Protein AF-A0A2D5GSU5-F1 (afdb_monomer)

Sequence (80 aa):
MRLEELSSQSSYNDNILIEGNKYTVGTNDGVTFERVEYLGSAQMFGKKVLKFSTVEKQQLTVNLSFHTFILEYNEGEENG

Solvent-accessible surface area (backbone atoms only — not comparable to full-atom values): 5238 Å² total; per-residue (Å²): 139,74,101,71,86,84,77,72,86,72,83,68,67,80,80,75,70,55,71,74,42,61,31,33,46,35,44,78,89,72,52,71,47,69,65,23,28,30,71,46,71,49,78,54,97,92,36,61,27,42,33,27,33,40,88,85,71,44,81,46,78,46,53,64,88,50,70,53,59,74,54,77,75,78,93,78,79,88,78,129

Nearest PDB structures (foldseek):
  6hq9-assembly2_B  TM=5.805E-01  e=6.046E-02  Homo sapiens
  5z78-assembly2_C  TM=6.981E-01  e=1.268E+00  Homo sapiens
  6au2-assembly1_A  TM=6.973E-01  e=1.672E+00  Homo sapiens
  6bpi-assembly1_A  TM=6.235E-01  e=1.582E+00  Homo sapiens
  7qep-assembly1_S4  TM=5.366E-01  e=8.143E-01  Encephalitozoon cuniculi GB-M1

Radius of gyration: 15.36 Å; Cα contacts (8 Å, |Δi|>4): 111; chains: 1; bounding box: 53×24×45 Å

Mean predicted aligned error: 11.38 Å

Secondary structure (DSSP, 8-state):
--TT--S------TTSSPTT-EEEEE-TTS-EEEEEEEEEEEEETTEEEEEEE-TTSPEEEEETTS--EEE---S-----

pLDDT: mean 74.42, std 17.72, range [39.84, 94.31]

Foldseek 3Di:
DDPPPPPDPPVDPQPPADAQAFWWKAFPVGDIQGGWGWHHWDADPNFIWTWTAHPVRDIDIGTVVGVIDIDHDDPDDPDD

Structure (mmCIF, N/CA/C/O backbone):
data_AF-A0A2D5GSU5-F1
#
_entry.id   AF-A0A2D5GSU5-F1
#
loop_
_atom_site.group_PDB
_atom_site.id
_atom_site.type_symbol
_atom_site.label_atom_id
_atom_site.label_alt_id
_atom_site.label_comp_id
_atom_site.label_asym_id
_atom_site.label_entity_id
_atom_site.label_seq_id
_atom_site.pdbx_PDB_ins_code
_atom_site.Cartn_x
_atom_site.Cartn_y
_atom_site.Cartn_z
_atom_site.occupancy
_atom_site.B_iso_or_equiv
_atom_site.auth_seq_id
_atom_site.auth_comp_id
_atom_site.auth_asym_id
_atom_site.auth_atom_id
_atom_site.pdbx_PDB_model_num
ATOM 1 N N . MET A 1 1 ? 24.259 -1.262 -31.647 1.00 42.44 1 MET A N 1
ATOM 2 C CA . MET A 1 1 ? 23.072 -1.265 -30.768 1.00 42.44 1 MET A CA 1
ATOM 3 C C . MET A 1 1 ? 23.518 -1.883 -29.452 1.00 42.44 1 MET A C 1
ATOM 5 O O . MET A 1 1 ? 24.025 -2.996 -29.476 1.00 42.44 1 MET A O 1
ATOM 9 N N . ARG A 1 2 ? 23.552 -1.092 -28.375 1.00 44.69 2 ARG A N 1
ATOM 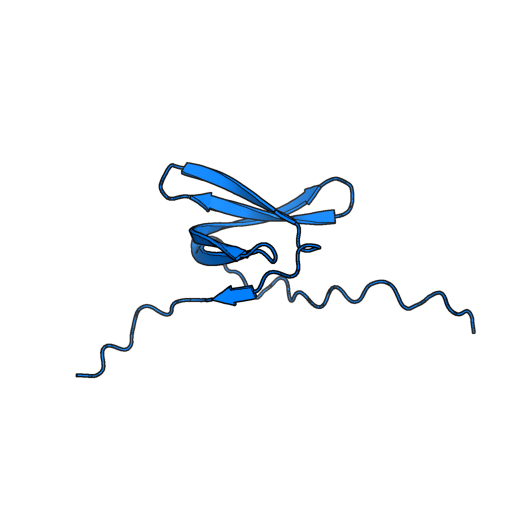10 C CA . ARG A 1 2 ? 24.246 -1.405 -27.115 1.00 44.69 2 ARG A CA 1
ATOM 11 C C . ARG A 1 2 ? 23.263 -2.094 -26.165 1.00 44.69 2 ARG A C 1
ATOM 13 O O . ARG A 1 2 ? 22.121 -1.665 -26.069 1.00 44.69 2 ARG A O 1
ATOM 20 N N . LEU A 1 3 ? 23.708 -3.159 -25.505 1.00 52.47 3 LEU A N 1
ATOM 21 C CA . LEU A 1 3 ? 22.928 -4.038 -24.624 1.00 52.47 3 LEU A CA 1
ATOM 22 C C . LEU A 1 3 ? 22.604 -3.375 -23.262 1.00 52.47 3 LEU A C 1
ATOM 24 O O . LEU A 1 3 ? 22.800 -3.982 -22.215 1.00 52.47 3 LEU A O 1
ATOM 28 N N . GLU A 1 4 ? 22.185 -2.106 -23.269 1.00 54.41 4 GLU A N 1
ATOM 29 C CA . GLU A 1 4 ? 22.002 -1.274 -22.065 1.00 54.41 4 GLU A CA 1
ATOM 30 C C . GLU A 1 4 ? 20.574 -0.696 -21.922 1.00 54.41 4 GLU A C 1
ATOM 32 O O . GLU A 1 4 ? 20.281 -0.057 -20.920 1.00 54.41 4 GLU A O 1
ATOM 37 N N . GLU A 1 5 ? 19.646 -0.974 -22.848 1.00 48.03 5 GLU A N 1
ATOM 38 C CA . GLU A 1 5 ? 18.246 -0.495 -22.791 1.00 48.03 5 GLU A CA 1
ATOM 39 C C . GLU A 1 5 ? 17.245 -1.550 -22.270 1.00 48.03 5 GLU A C 1
ATOM 41 O O . 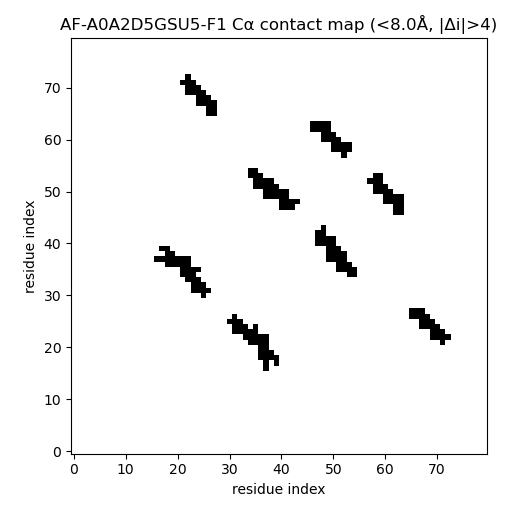GLU A 1 5 ? 16.168 -1.735 -22.832 1.00 48.03 5 GLU A O 1
ATOM 46 N N . LEU A 1 6 ? 17.576 -2.273 -21.195 1.00 45.88 6 LEU A N 1
ATOM 47 C CA . LEU A 1 6 ? 16.632 -3.213 -20.552 1.00 45.88 6 LEU A CA 1
ATOM 48 C C . LEU A 1 6 ? 16.372 -2.953 -19.058 1.00 45.88 6 LEU A C 1
ATOM 50 O O . LEU A 1 6 ? 15.790 -3.793 -18.377 1.00 45.88 6 LEU A O 1
ATOM 54 N N . SER A 1 7 ? 16.710 -1.775 -18.535 1.00 45.88 7 SER A N 1
ATOM 55 C CA . SER A 1 7 ? 16.213 -1.314 -17.233 1.00 45.88 7 SER A CA 1
ATOM 56 C C . SER A 1 7 ? 15.507 0.030 -17.449 1.00 45.88 7 SER A C 1
ATOM 58 O O . SER A 1 7 ? 16.080 0.970 -17.971 1.00 45.88 7 SER A O 1
ATOM 60 N N . SER A 1 8 ? 14.237 0.249 -17.145 1.00 46.38 8 SER A N 1
ATOM 61 C CA . SER A 1 8 ? 13.315 -0.464 -16.281 1.00 46.38 8 SER A CA 1
ATOM 62 C C . SER A 1 8 ? 11.920 -0.114 -16.794 1.00 46.38 8 SER A C 1
ATOM 64 O O . SER A 1 8 ? 11.454 1.005 -16.584 1.00 46.38 8 SER A O 1
ATOM 66 N N . GLN A 1 9 ? 11.240 -1.029 -17.484 1.00 44.72 9 GLN A N 1
ATOM 67 C CA . GLN A 1 9 ? 9.785 -0.928 -17.578 1.00 44.72 9 GLN A CA 1
ATOM 68 C C . GLN A 1 9 ? 9.262 -1.171 -16.162 1.00 44.72 9 GLN A C 1
ATOM 70 O O . GLN A 1 9 ? 9.120 -2.313 -15.733 1.00 44.72 9 GLN A O 1
ATOM 75 N N . SER A 1 10 ? 9.038 -0.103 -15.396 1.00 52.28 10 SER A N 1
ATOM 76 C CA . SER A 1 10 ? 8.213 -0.180 -14.197 1.00 52.28 10 SER A CA 1
ATOM 77 C C . SER A 1 10 ? 6.810 -0.558 -14.666 1.00 52.28 10 SER A C 1
ATOM 79 O O . SER A 1 10 ? 6.024 0.301 -15.051 1.00 52.28 10 SER A O 1
ATOM 81 N N . SER A 1 11 ? 6.515 -1.857 -14.698 1.00 51.12 11 SER A N 1
ATOM 82 C CA . SER A 1 11 ? 5.222 -2.418 -15.107 1.00 51.12 11 SER A CA 1
ATOM 83 C C . SER A 1 11 ? 4.088 -2.099 -14.126 1.00 51.12 11 SER A C 1
ATOM 85 O O . SER A 1 11 ? 2.967 -2.568 -14.304 1.00 51.12 11 SER A O 1
ATOM 87 N N . TYR A 1 12 ? 4.368 -1.310 -13.088 1.00 57.50 12 TYR A N 1
ATOM 88 C CA . TYR A 1 12 ? 3.373 -0.850 -12.142 1.00 57.50 12 TYR A CA 1
ATOM 89 C C . TYR A 1 12 ? 2.608 0.317 -12.765 1.00 57.50 12 TYR A C 1
ATOM 91 O O . TYR A 1 12 ? 3.136 1.418 -12.908 1.00 57.50 12 TYR A O 1
ATOM 99 N N . ASN A 1 13 ? 1.372 0.058 -13.192 1.00 63.75 13 ASN A N 1
ATOM 100 C CA . ASN A 1 13 ? 0.474 1.128 -13.590 1.00 63.75 13 ASN A CA 1
ATOM 101 C C . ASN A 1 13 ? 0.095 1.909 -12.328 1.00 63.75 13 ASN A C 1
ATOM 103 O O . A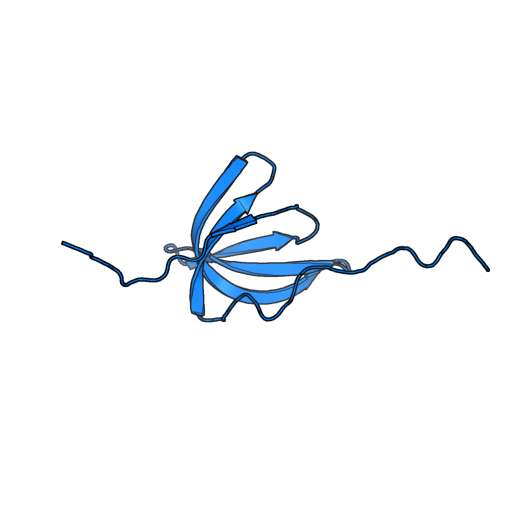SN A 1 13 ? -0.669 1.442 -11.487 1.00 63.75 13 ASN A O 1
ATOM 107 N N . ASP A 1 14 ? 0.666 3.102 -12.208 1.00 59.06 14 ASP A N 1
ATOM 108 C CA . ASP A 1 14 ? 0.511 3.992 -11.060 1.00 59.06 14 ASP A CA 1
ATOM 109 C C . ASP A 1 14 ? -0.938 4.417 -10.789 1.00 59.06 14 ASP A C 1
ATOM 111 O O . ASP A 1 14 ? -1.230 4.914 -9.706 1.00 59.06 14 ASP A O 1
ATOM 115 N N . ASN A 1 15 ? -1.840 4.186 -11.744 1.00 66.50 15 ASN A N 1
ATOM 116 C CA . ASN A 1 15 ? -3.251 4.546 -11.654 1.00 66.50 15 ASN A CA 1
ATOM 117 C C . ASN A 1 15 ? -4.152 3.409 -11.143 1.00 66.50 15 ASN A C 1
ATOM 119 O O . ASN A 1 15 ? -5.369 3.549 -11.196 1.00 66.50 15 ASN A O 1
ATOM 123 N N . ILE A 1 16 ? -3.595 2.271 -10.707 1.00 80.31 16 ILE A N 1
ATOM 124 C CA . ILE A 1 16 ? -4.408 1.166 -10.162 1.00 80.31 16 ILE A CA 1
ATOM 125 C C . ILE A 1 16 ? -4.926 1.503 -8.757 1.00 80.31 16 ILE A C 1
ATOM 127 O O . ILE A 1 16 ? -6.033 1.114 -8.407 1.00 80.31 16 ILE A O 1
ATOM 131 N N . LEU A 1 17 ? -4.140 2.219 -7.949 1.00 86.12 17 LEU A N 1
ATOM 132 C CA . LEU A 1 17 ? -4.502 2.529 -6.567 1.00 86.12 17 LEU A CA 1
ATOM 133 C C . LEU A 1 17 ? -5.137 3.912 -6.464 1.00 86.12 17 LEU A C 1
ATOM 135 O O . LEU A 1 17 ? -4.579 4.898 -6.945 1.00 86.12 17 LEU A O 1
ATOM 139 N N . ILE A 1 18 ? -6.278 3.981 -5.784 1.00 89.94 18 ILE A N 1
ATOM 140 C CA . ILE A 1 18 ? -7.025 5.218 -5.556 1.00 89.94 18 ILE A CA 1
ATOM 141 C C . ILE A 1 18 ? -6.763 5.680 -4.121 1.00 89.94 18 ILE A C 1
ATOM 143 O O . ILE A 1 18 ? -6.934 4.913 -3.172 1.00 89.94 18 ILE A O 1
ATOM 147 N N . GLU A 1 19 ? -6.296 6.919 -3.949 1.00 92.00 19 GLU A N 1
ATOM 148 C CA . GLU A 1 19 ? -6.054 7.480 -2.613 1.00 92.00 19 GLU A CA 1
ATOM 149 C C . GLU A 1 19 ? -7.349 7.491 -1.786 1.00 92.00 19 GLU A C 1
ATOM 151 O O . GLU A 1 19 ? -8.421 7.811 -2.297 1.00 92.00 19 GLU A O 1
ATOM 156 N N . GLY A 1 20 ? -7.252 7.115 -0.510 1.00 90.88 20 GLY A N 1
ATOM 157 C CA . GLY A 1 20 ? -8.395 6.971 0.396 1.00 90.88 20 GLY A CA 1
ATOM 158 C C . GLY A 1 20 ? -9.101 5.609 0.341 1.00 90.88 20 GLY A C 1
ATOM 159 O O . GLY A 1 20 ? -9.849 5.277 1.263 1.00 90.88 20 GLY A O 1
ATOM 160 N N . ASN A 1 21 ? -8.842 4.776 -0.675 1.00 92.62 21 ASN A N 1
ATOM 161 C CA . ASN A 1 21 ? -9.383 3.416 -0.721 1.00 92.62 21 ASN A 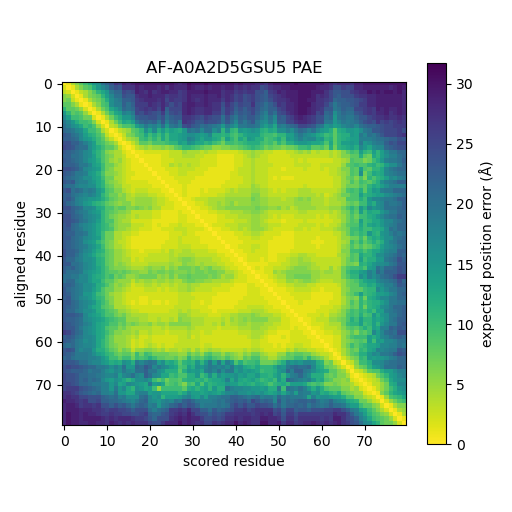CA 1
ATOM 162 C C . ASN A 1 21 ? -8.571 2.455 0.156 1.00 92.62 21 ASN A C 1
ATOM 164 O O . ASN A 1 21 ? -7.373 2.642 0.396 1.00 92.62 21 ASN A O 1
ATOM 168 N N . LYS A 1 22 ? -9.241 1.400 0.633 1.00 92.50 22 LYS A N 1
ATOM 169 C CA . LYS A 1 22 ? -8.645 0.359 1.477 1.00 92.50 22 LYS A CA 1
ATOM 170 C C . LYS A 1 22 ? -8.240 -0.851 0.649 1.00 92.50 22 LYS A C 1
ATOM 172 O O . LYS A 1 22 ? -9.000 -1.317 -0.192 1.00 92.50 22 LYS A O 1
ATOM 177 N N . TYR A 1 23 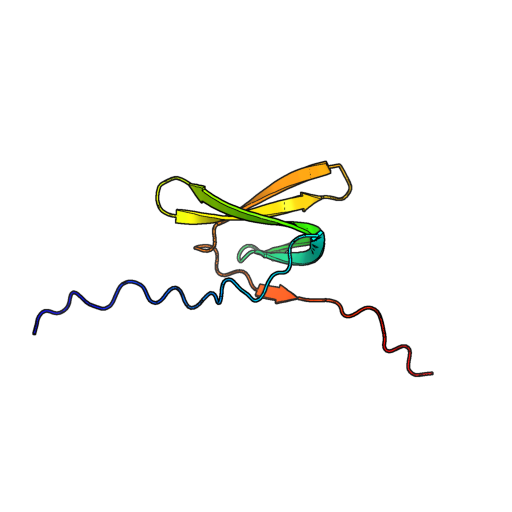? -7.078 -1.400 0.974 1.00 91.25 23 TYR A N 1
ATOM 178 C CA . TYR A 1 23 ? -6.471 -2.518 0.264 1.00 91.25 23 TYR A CA 1
ATOM 179 C C . TYR A 1 23 ? -5.932 -3.572 1.230 1.00 91.25 23 TYR A C 1
ATOM 181 O O . TYR A 1 23 ? -5.696 -3.298 2.414 1.00 91.25 23 TYR A O 1
ATOM 189 N N . THR A 1 24 ? -5.691 -4.771 0.698 1.00 91.38 24 THR A N 1
ATOM 190 C CA . THR A 1 24 ? -4.794 -5.750 1.317 1.00 91.38 24 THR A CA 1
ATOM 191 C C . THR A 1 24 ? -3.484 -5.781 0.542 1.00 91.38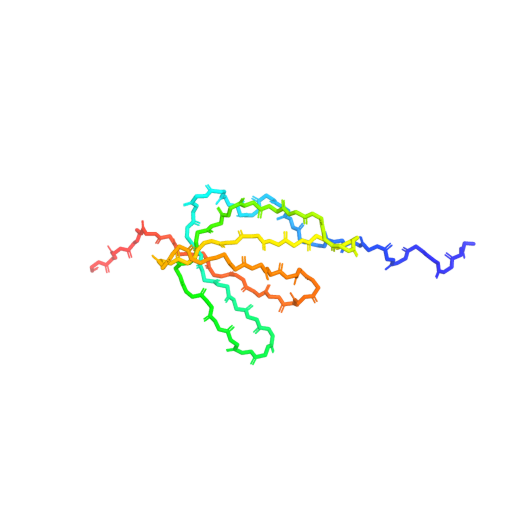 24 THR A C 1
ATOM 193 O O . THR A 1 24 ? -3.471 -6.033 -0.665 1.00 91.38 24 THR A O 1
ATOM 196 N N . VAL A 1 25 ? -2.379 -5.536 1.244 1.00 87.88 25 VAL A N 1
ATOM 197 C CA . VAL A 1 25 ? -1.029 -5.553 0.674 1.00 87.88 25 VAL A CA 1
ATOM 198 C C . VAL A 1 25 ? -0.318 -6.830 1.103 1.00 87.88 25 VAL A C 1
ATOM 200 O O . VAL A 1 25 ? -0.081 -7.026 2.293 1.00 87.88 25 VAL A O 1
ATOM 203 N N . GLY A 1 26 ? 0.029 -7.691 0.145 1.00 87.62 26 GLY A N 1
ATOM 204 C CA . GLY A 1 26 ? 0.838 -8.888 0.382 1.00 87.62 26 GLY A CA 1
ATOM 205 C C . GLY A 1 26 ? 2.296 -8.674 -0.018 1.00 87.62 26 GLY A C 1
ATOM 206 O O . GLY A 1 26 ? 2.571 -8.185 -1.114 1.00 87.62 26 GLY A O 1
ATOM 207 N N . THR A 1 27 ? 3.235 -9.051 0.846 1.00 83.00 27 TH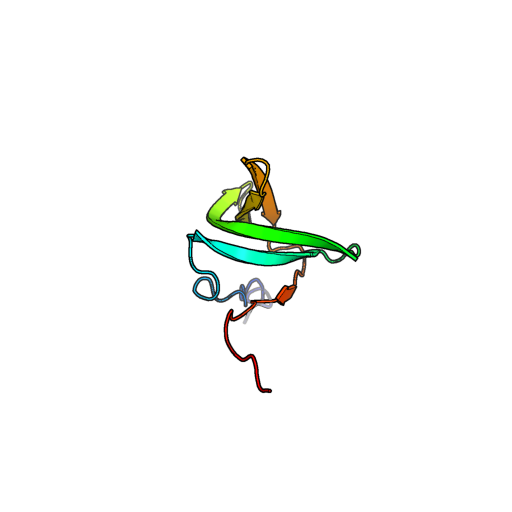R A N 1
ATOM 208 C CA . THR A 1 27 ? 4.680 -9.021 0.582 1.00 83.00 27 THR A CA 1
ATOM 209 C C . THR A 1 27 ? 5.215 -10.409 0.222 1.00 83.00 27 THR A C 1
ATOM 211 O O . THR A 1 27 ? 4.606 -11.441 0.501 1.00 83.00 27 THR A O 1
ATOM 214 N N . ASN A 1 28 ? 6.366 -10.455 -0.453 1.00 78.44 28 ASN A N 1
ATOM 215 C CA . ASN A 1 28 ? 6.952 -11.698 -0.973 1.00 78.44 28 ASN A CA 1
ATOM 216 C C . ASN A 1 28 ? 7.518 -12.642 0.107 1.00 78.44 28 ASN A C 1
ATOM 218 O O . ASN A 1 28 ? 7.835 -13.788 -0.195 1.00 78.44 28 ASN A O 1
ATOM 222 N N . ASP A 1 29 ? 7.658 -12.168 1.342 1.00 79.62 29 ASP A N 1
ATOM 223 C CA . ASP A 1 29 ? 7.996 -12.955 2.530 1.00 79.62 29 ASP A CA 1
ATOM 224 C C . ASP A 1 29 ? 6.757 -13.585 3.197 1.00 79.62 29 ASP A C 1
ATOM 226 O O . ASP A 1 29 ? 6.878 -14.249 4.224 1.00 79.62 29 ASP A O 1
ATOM 230 N N . GLY A 1 30 ? 5.572 -13.413 2.600 1.00 83.00 30 GLY A N 1
ATOM 231 C CA . GLY A 1 30 ? 4.315 -13.994 3.067 1.00 83.00 30 GLY A CA 1
ATOM 232 C C . GLY A 1 30 ? 3.572 -13.150 4.102 1.00 83.00 30 GLY A C 1
ATOM 233 O O . GLY A 1 30 ? 2.538 -13.594 4.596 1.00 83.00 30 GLY A O 1
ATOM 234 N N . VAL A 1 31 ? 4.057 -11.948 4.432 1.00 87.00 31 VAL A N 1
ATOM 235 C CA . VAL A 1 31 ? 3.344 -11.029 5.330 1.00 87.00 31 VAL A CA 1
ATOM 236 C C . VAL A 1 31 ? 2.211 -10.327 4.576 1.00 87.00 31 VAL A C 1
ATOM 238 O O . VAL A 1 31 ? 2.334 -9.952 3.410 1.00 87.00 31 VAL A O 1
ATOM 241 N N . THR A 1 32 ? 1.079 -10.139 5.249 1.00 90.00 32 THR A N 1
ATOM 242 C CA . THR A 1 32 ? -0.086 -9.440 4.699 1.00 90.00 32 THR A CA 1
ATOM 243 C C . THR A 1 32 ? -0.522 -8.312 5.619 1.00 90.00 32 THR A C 1
ATOM 245 O O . THR A 1 32 ? -0.699 -8.510 6.821 1.00 90.00 32 THR A O 1
ATOM 248 N N . PHE A 1 33 ? -0.752 -7.137 5.041 1.00 89.19 33 PHE A N 1
ATOM 249 C CA . PHE A 1 33 ? -1.319 -5.977 5.716 1.00 89.19 33 PHE A CA 1
ATOM 250 C C . PHE A 1 33 ? -2.732 -5.754 5.190 1.00 89.19 33 PHE A C 1
ATOM 252 O O . PHE A 1 33 ? -2.921 -5.286 4.069 1.00 89.19 33 PHE A O 1
ATOM 259 N N . GLU A 1 34 ? -3.726 -6.129 5.986 1.00 91.38 34 GLU A N 1
ATOM 260 C CA . GLU A 1 34 ? -5.134 -5.997 5.620 1.00 91.38 34 GLU A CA 1
ATOM 261 C C . GLU A 1 34 ? -5.697 -4.630 6.011 1.00 91.38 34 GLU A C 1
ATOM 263 O O . GLU A 1 34 ? -5.298 -4.046 7.022 1.00 91.38 34 GLU A O 1
ATOM 268 N N . ARG A 1 35 ? -6.699 -4.162 5.255 1.00 90.62 35 ARG A N 1
ATOM 269 C CA . ARG A 1 35 ? -7.475 -2.945 5.557 1.00 90.62 35 ARG A CA 1
ATOM 270 C C . ARG A 1 35 ? -6.591 -1.705 5.742 1.00 90.62 35 ARG A C 1
ATOM 272 O O . ARG A 1 35 ? -6.814 -0.914 6.660 1.00 90.62 35 ARG A O 1
ATOM 279 N N . VAL A 1 36 ? -5.607 -1.533 4.862 1.00 92.44 36 VAL A N 1
ATOM 280 C CA . VAL A 1 36 ? -4.740 -0.350 4.846 1.00 92.44 36 VAL A CA 1
ATOM 281 C C . VAL A 1 36 ? -5.209 0.651 3.795 1.00 92.44 36 VAL A C 1
ATOM 283 O O . VAL A 1 36 ? -5.518 0.280 2.667 1.00 92.44 36 VAL A O 1
ATOM 286 N N . GLU A 1 37 ? -5.288 1.922 4.168 1.00 94.31 37 GLU A N 1
ATOM 287 C CA . GLU A 1 37 ? -5.728 3.012 3.295 1.00 94.31 37 GLU A CA 1
ATOM 288 C C . GLU A 1 37 ? -4.562 3.519 2.452 1.00 94.31 37 GLU A C 1
ATOM 290 O O . GLU A 1 37 ? -3.507 3.822 3.008 1.00 94.31 37 GLU A O 1
ATOM 295 N N . TYR A 1 38 ? -4.723 3.623 1.133 1.00 93.38 38 TYR A N 1
ATOM 296 C CA . TYR A 1 38 ? -3.682 4.162 0.260 1.00 93.38 38 TYR A CA 1
ATOM 297 C C . TYR A 1 38 ? -3.567 5.685 0.398 1.00 93.38 38 TYR A C 1
ATOM 299 O O . TYR A 1 38 ? -4.545 6.408 0.231 1.00 93.38 38 TYR A O 1
ATOM 307 N N . LEU A 1 39 ? -2.353 6.172 0.669 1.00 92.81 39 LEU A N 1
ATOM 308 C CA . LEU A 1 39 ? -2.043 7.593 0.888 1.00 92.81 39 LEU A CA 1
ATOM 309 C C . LEU A 1 39 ? -1.245 8.226 -0.263 1.00 92.81 39 LEU A C 1
ATOM 311 O O . LEU A 1 39 ? -0.701 9.318 -0.106 1.00 92.81 39 LEU A O 1
ATOM 315 N N . GLY A 1 40 ? -1.061 7.503 -1.367 1.00 91.56 40 GLY A N 1
ATOM 316 C CA . GLY A 1 40 ? -0.234 7.946 -2.482 1.00 91.56 40 GLY A CA 1
ATOM 317 C C . GLY A 1 40 ? 1.164 7.328 -2.492 1.00 91.56 40 GLY A C 1
ATOM 318 O O . GLY A 1 40 ? 1.475 6.330 -1.831 1.00 91.56 40 GLY A O 1
ATOM 319 N N . SER A 1 41 ? 2.049 7.917 -3.290 1.00 89.88 41 SER A N 1
ATOM 320 C CA . SER A 1 41 ? 3.407 7.411 -3.501 1.00 89.88 41 SER A CA 1
ATOM 321 C C . SER A 1 41 ? 4.470 8.479 -3.270 1.00 89.88 41 SER A C 1
ATOM 323 O O . SER A 1 41 ? 4.201 9.676 -3.305 1.00 89.88 41 SER A O 1
ATOM 325 N N . ALA A 1 42 ? 5.699 8.049 -2.996 1.00 87.62 42 ALA A N 1
ATOM 326 C CA . ALA A 1 42 ? 6.839 8.942 -2.819 1.00 87.62 42 ALA A CA 1
ATOM 327 C C . ALA A 1 42 ? 8.107 8.370 -3.451 1.00 87.62 42 ALA A C 1
ATOM 329 O O . ALA A 1 42 ? 8.196 7.174 -3.726 1.00 87.62 42 ALA A O 1
ATOM 330 N N . GLN A 1 43 ? 9.105 9.231 -3.641 1.00 85.94 43 GLN A N 1
ATOM 331 C CA . GLN A 1 43 ? 10.462 8.819 -3.984 1.00 85.94 43 GLN A CA 1
ATOM 332 C C . GLN A 1 43 ? 11.318 8.742 -2.724 1.00 85.94 43 GLN A C 1
ATOM 334 O O . GLN A 1 43 ? 11.408 9.705 -1.964 1.00 85.94 43 GLN A O 1
ATOM 339 N N . MET A 1 44 ? 11.956 7.596 -2.505 1.00 78.44 44 MET A N 1
ATOM 340 C CA . MET A 1 44 ? 12.816 7.345 -1.354 1.00 78.44 44 MET A CA 1
ATOM 341 C C . MET A 1 44 ? 14.052 6.571 -1.818 1.00 78.44 44 MET A C 1
ATOM 343 O O . MET A 1 44 ? 13.939 5.495 -2.399 1.00 78.44 44 MET A O 1
ATOM 347 N N . PHE A 1 45 ? 15.241 7.148 -1.614 1.00 81.56 45 PHE A N 1
ATOM 348 C CA . PHE A 1 45 ? 16.519 6.607 -2.112 1.00 81.56 45 PHE A CA 1
ATOM 349 C C . PHE A 1 45 ? 16.515 6.276 -3.619 1.00 81.56 45 PHE A C 1
ATOM 351 O O . PHE A 1 45 ? 17.047 5.253 -4.047 1.00 81.56 45 PHE A O 1
ATOM 358 N N . GLY A 1 46 ? 15.873 7.127 -4.427 1.00 82.19 46 GLY A N 1
ATOM 359 C CA . GLY A 1 46 ? 15.752 6.941 -5.879 1.00 82.19 46 GLY A CA 1
ATOM 360 C C . GLY A 1 46 ? 14.780 5.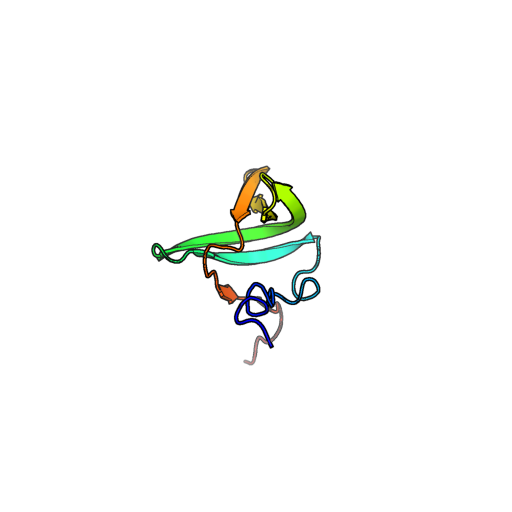836 -6.308 1.00 82.19 46 GLY A C 1
ATOM 361 O O . GLY A 1 46 ? 14.727 5.505 -7.490 1.00 82.19 46 GLY A O 1
ATOM 362 N N . LYS A 1 47 ? 14.024 5.253 -5.369 1.00 82.44 47 LYS A N 1
ATOM 363 C CA . LYS A 1 47 ? 13.005 4.237 -5.638 1.00 82.44 47 LYS A CA 1
ATOM 364 C C . LYS A 1 47 ? 11.620 4.739 -5.258 1.00 82.44 47 LYS A C 1
ATOM 366 O O . LYS A 1 47 ? 11.431 5.348 -4.202 1.00 82.44 47 LYS A O 1
ATOM 371 N N . LYS A 1 48 ? 10.636 4.409 -6.094 1.00 84.25 48 LYS A N 1
ATOM 372 C CA . LYS A 1 48 ? 9.233 4.685 -5.803 1.00 84.25 48 LYS A CA 1
ATOM 373 C C . LYS A 1 48 ? 8.731 3.751 -4.697 1.00 84.25 48 LYS A C 1
ATOM 375 O O . LYS A 1 48 ? 8.912 2.534 -4.768 1.00 84.25 48 LYS A O 1
ATOM 380 N N . VAL A 1 49 ? 8.093 4.331 -3.688 1.00 88.19 49 VAL A N 1
ATOM 381 C CA . VAL A 1 49 ? 7.447 3.621 -2.581 1.00 88.19 49 VAL A CA 1
ATOM 382 C C . VAL A 1 49 ? 5.972 4.000 -2.508 1.00 88.19 49 VAL A C 1
ATOM 384 O O . VAL A 1 49 ? 5.602 5.140 -2.796 1.00 88.19 49 VAL A O 1
ATOM 387 N N . LEU A 1 50 ? 5.136 3.046 -2.115 1.00 90.12 50 LEU A N 1
ATOM 388 C CA . LEU A 1 50 ? 3.729 3.259 -1.801 1.00 90.12 50 LEU A CA 1
ATOM 389 C C . LEU A 1 50 ? 3.576 3.543 -0.309 1.00 90.12 50 LEU A C 1
ATOM 391 O O . LEU A 1 50 ? 4.264 2.932 0.513 1.00 90.12 50 LEU A O 1
ATOM 395 N N . LYS A 1 51 ? 2.681 4.463 0.039 1.00 91.88 51 LYS A N 1
ATOM 396 C CA . LYS A 1 51 ? 2.359 4.804 1.423 1.00 91.88 51 LYS A CA 1
ATOM 397 C C . LYS A 1 51 ? 0.942 4.370 1.739 1.00 91.88 51 LYS A C 1
ATOM 399 O O . LYS A 1 51 ? 0.029 4.618 0.957 1.00 91.88 51 LYS A O 1
ATOM 404 N N . PHE A 1 52 ? 0.774 3.780 2.911 1.00 92.44 52 PHE A N 1
ATOM 405 C CA . PHE A 1 52 ? -0.520 3.381 3.427 1.00 92.44 52 PHE A CA 1
ATOM 406 C C . PHE A 1 52 ? -0.675 3.774 4.900 1.00 92.44 52 PHE A C 1
ATOM 408 O O . PHE A 1 52 ? 0.320 3.914 5.615 1.00 92.44 52 PHE A O 1
ATOM 415 N N . SER A 1 53 ? -1.917 3.916 5.359 1.00 93.44 53 SER A N 1
ATOM 416 C CA . SER A 1 53 ? -2.272 4.040 6.776 1.00 93.44 53 SER A CA 1
ATOM 417 C C . SER A 1 53 ? -2.956 2.767 7.259 1.00 93.44 53 SER A C 1
ATOM 419 O O . SER A 1 53 ? -3.888 2.283 6.620 1.00 93.44 53 SER A O 1
ATOM 421 N N . THR A 1 54 ? -2.546 2.241 8.410 1.00 90.88 54 THR A N 1
ATOM 422 C CA . THR A 1 54 ? -3.279 1.163 9.089 1.00 90.88 54 THR A CA 1
ATOM 423 C C . THR A 1 54 ? -4.488 1.714 9.850 1.00 90.88 54 THR A C 1
ATOM 425 O O . THR A 1 54 ? -4.614 2.923 10.068 1.00 90.88 54 THR A O 1
ATOM 428 N N . VAL A 1 55 ? -5.362 0.819 10.324 1.00 86.75 55 VAL A N 1
ATOM 429 C CA . VAL A 1 55 ? -6.491 1.165 11.212 1.00 86.75 55 VAL A CA 1
ATOM 430 C C . VAL A 1 55 ? -6.048 1.845 12.515 1.00 86.75 55 VAL A C 1
ATOM 432 O O . VAL A 1 55 ? -6.788 2.646 13.079 1.00 86.75 55 VAL A O 1
ATOM 435 N N . GLU A 1 56 ? -4.818 1.584 12.962 1.00 89.81 56 GLU A N 1
ATOM 436 C CA . GLU A 1 56 ? -4.206 2.199 14.146 1.00 89.81 56 GLU A CA 1
ATOM 437 C C . GLU A 1 56 ? -3.527 3.547 13.839 1.00 89.81 56 GLU A C 1
ATOM 439 O O . GLU A 1 56 ? -2.840 4.103 14.694 1.00 89.81 56 GLU A O 1
ATOM 444 N N . LYS A 1 57 ? -3.709 4.087 12.624 1.00 86.38 57 LYS A N 1
ATOM 445 C CA . LYS A 1 57 ? -3.073 5.321 12.124 1.00 86.38 57 LYS A CA 1
ATOM 446 C C . LYS A 1 57 ? -1.544 5.255 12.073 1.00 86.38 57 LYS A C 1
ATOM 448 O O . LYS A 1 57 ? -0.868 6.281 12.149 1.00 86.38 57 LYS A O 1
ATOM 453 N N . GLN A 1 58 ? -0.989 4.054 11.931 1.00 89.25 58 GLN A N 1
ATOM 454 C CA . GLN A 1 58 ? 0.437 3.869 11.679 1.00 89.25 58 GLN A CA 1
ATOM 455 C C . GLN A 1 58 ? 0.708 3.937 10.176 1.00 89.25 58 GLN A C 1
ATOM 457 O O . GLN A 1 58 ? -0.083 3.441 9.373 1.00 89.25 58 GLN A O 1
ATOM 462 N N . GLN A 1 59 ? 1.839 4.530 9.790 1.00 89.94 59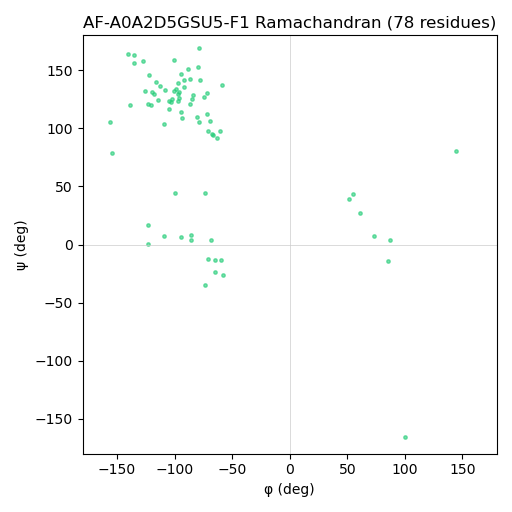 GLN A N 1
ATOM 463 C CA . GLN A 1 59 ? 2.231 4.614 8.387 1.00 89.94 59 GLN A CA 1
ATOM 464 C C . GLN A 1 59 ? 2.995 3.355 7.964 1.00 89.94 59 GLN A C 1
ATOM 466 O O . GLN A 1 59 ? 4.082 3.072 8.466 1.00 89.94 59 GLN A O 1
ATOM 471 N N . LEU A 1 60 ? 2.465 2.655 6.968 1.00 88.12 60 LEU A N 1
ATOM 472 C CA . LEU A 1 60 ? 3.134 1.572 6.260 1.00 88.12 60 LEU A CA 1
ATOM 473 C C . LEU A 1 60 ? 3.745 2.128 4.968 1.00 88.12 60 LEU A C 1
ATOM 475 O O . LEU A 1 60 ? 3.072 2.802 4.191 1.00 88.12 60 LEU A O 1
ATOM 479 N N . THR A 1 61 ? 5.028 1.863 4.724 1.00 89.25 61 THR A N 1
ATOM 480 C CA . THR A 1 61 ? 5.702 2.247 3.474 1.00 89.25 61 THR A CA 1
ATOM 481 C C . THR A 1 61 ? 6.228 0.999 2.786 1.00 89.25 61 THR A C 1
ATOM 483 O O . THR A 1 61 ? 7.051 0.282 3.350 1.00 89.25 61 THR A O 1
ATOM 486 N N . VAL A 1 62 ? 5.761 0.745 1.566 1.00 84.31 62 VAL A N 1
ATOM 487 C CA . VAL A 1 62 ? 6.063 -0.473 0.807 1.00 84.31 62 VAL A CA 1
ATOM 488 C C . VAL A 1 62 ? 6.879 -0.102 -0.420 1.00 84.31 62 VAL A C 1
ATOM 490 O O . VAL A 1 62 ? 6.485 0.747 -1.216 1.00 84.31 62 VAL A O 1
ATOM 493 N N . ASN A 1 63 ? 8.046 -0.719 -0.580 1.00 82.94 63 ASN A N 1
ATOM 494 C CA . ASN A 1 63 ? 8.888 -0.495 -1.749 1.00 82.94 63 ASN A CA 1
ATOM 495 C C . ASN A 1 63 ? 8.435 -1.407 -2.894 1.00 82.94 63 ASN A C 1
ATOM 497 O O . ASN A 1 63 ? 8.408 -2.620 -2.734 1.00 82.94 63 ASN A O 1
ATOM 501 N N . LEU A 1 64 ? 8.142 -0.835 -4.061 1.00 74.75 64 LEU A N 1
ATOM 502 C CA . LEU A 1 64 ? 7.658 -1.578 -5.233 1.00 74.75 64 LEU A CA 1
ATOM 503 C C . LEU A 1 64 ? 8.683 -2.570 -5.814 1.00 74.75 64 LEU A C 1
ATOM 505 O O . LEU A 1 64 ? 8.328 -3.419 -6.622 1.00 74.75 64 LEU A O 1
ATOM 509 N N . SER A 1 65 ? 9.957 -2.491 -5.407 1.00 69.88 65 SER A N 1
ATOM 510 C CA . SER A 1 65 ? 10.945 -3.540 -5.712 1.00 69.88 65 SER A CA 1
ATOM 511 C C . SER A 1 65 ? 10.590 -4.874 -5.037 1.00 69.88 65 SER A C 1
ATOM 513 O O . SER A 1 65 ? 11.012 -5.930 -5.511 1.00 69.88 65 SER A O 1
ATOM 515 N N . PHE A 1 66 ? 9.815 -4.842 -3.945 1.00 62.81 66 PHE A N 1
ATOM 516 C CA . PHE A 1 66 ? 9.150 -6.030 -3.432 1.00 62.81 66 PHE A CA 1
ATOM 517 C C . PHE A 1 66 ? 8.021 -6.365 -4.400 1.00 62.81 66 PHE A C 1
ATOM 519 O O . PHE A 1 66 ? 7.058 -5.609 -4.528 1.00 62.81 66 PHE A O 1
ATOM 526 N N . HIS A 1 67 ? 8.164 -7.489 -5.101 1.00 54.00 67 HIS A N 1
ATOM 527 C CA . HIS A 1 67 ? 7.099 -8.040 -5.929 1.00 54.00 67 HIS A CA 1
ATOM 528 C C . HIS A 1 67 ? 5.919 -8.350 -5.002 1.00 54.00 67 HIS A C 1
ATOM 530 O O . HIS A 1 67 ? 5.924 -9.349 -4.288 1.00 54.00 67 HIS A O 1
ATOM 536 N N . THR A 1 68 ? 4.966 -7.430 -4.946 1.00 55.34 68 THR A N 1
ATOM 537 C CA . THR A 1 68 ? 3.812 -7.442 -4.051 1.00 55.34 68 THR A CA 1
ATOM 538 C C . THR A 1 68 ? 2.573 -7.510 -4.930 1.00 55.34 68 THR A C 1
ATOM 540 O O . THR A 1 68 ? 2.460 -6.778 -5.915 1.00 55.34 68 THR A O 1
ATOM 543 N N . PHE A 1 69 ? 1.674 -8.443 -4.632 1.00 54.25 69 PHE A N 1
ATOM 544 C CA . PHE A 1 69 ? 0.359 -8.494 -5.263 1.00 54.25 69 PHE A CA 1
ATOM 545 C C . PHE A 1 69 ? -0.633 -7.753 -4.363 1.00 54.25 69 PHE A C 1
ATOM 547 O O . PHE A 1 69 ? -0.492 -7.748 -3.137 1.00 54.25 69 PHE A O 1
ATOM 554 N N . ILE A 1 70 ? -1.617 -7.099 -4.976 1.00 60.25 70 ILE A N 1
ATOM 555 C CA . ILE A 1 70 ? -2.656 -6.348 -4.270 1.00 60.25 70 ILE A CA 1
ATOM 556 C C . ILE A 1 70 ? -4.004 -6.958 -4.631 1.00 60.25 70 ILE A C 1
ATOM 558 O O . ILE A 1 70 ? -4.285 -7.195 -5.805 1.00 60.25 70 ILE A O 1
ATOM 562 N N . LEU A 1 71 ? -4.810 -7.229 -3.606 1.00 53.91 71 LEU A N 1
ATOM 563 C CA . LEU A 1 71 ? -6.204 -7.641 -3.734 1.00 53.91 71 LEU A CA 1
ATOM 564 C C . LEU A 1 71 ? -7.086 -6.434 -3.412 1.00 53.91 71 LEU A C 1
ATOM 566 O O . LEU A 1 71 ? -6.973 -5.842 -2.335 1.00 53.91 71 LEU A O 1
ATOM 570 N N . GLU A 1 72 ? -7.941 -6.069 -4.359 1.00 49.41 72 GLU A N 1
ATOM 571 C CA . GLU A 1 72 ? -8.945 -5.020 -4.212 1.00 49.41 72 GLU A CA 1
ATOM 572 C C . GLU A 1 72 ? -10.280 -5.683 -3.850 1.00 49.41 72 GLU A C 1
ATOM 574 O O . GLU A 1 72 ? -10.734 -6.596 -4.542 1.00 49.41 72 GLU A O 1
ATOM 579 N N . TYR A 1 73 ? -10.880 -5.276 -2.731 1.00 46.84 73 TYR A N 1
ATOM 580 C CA . TYR A 1 73 ? -12.204 -5.749 -2.335 1.00 46.84 73 TYR A CA 1
ATOM 581 C C . TYR A 1 73 ? -13.244 -4.749 -2.835 1.00 46.84 73 TYR A C 1
ATOM 583 O O . TYR A 1 73 ? -13.301 -3.621 -2.350 1.00 46.84 73 TYR A O 1
ATOM 591 N N . ASN A 1 74 ? -14.086 -5.176 -3.775 1.00 56.19 74 ASN A N 1
ATOM 592 C CA . ASN A 1 74 ? -15.298 -4.444 -4.119 1.00 56.19 74 ASN A CA 1
ATOM 593 C C . ASN A 1 74 ? -16.365 -4.782 -3.069 1.00 56.19 74 ASN A C 1
ATOM 595 O O . ASN A 1 74 ? -16.851 -5.912 -3.021 1.00 56.19 74 ASN A O 1
ATOM 599 N N . GLU A 1 75 ? -16.719 -3.828 -2.205 1.00 58.94 75 GLU A N 1
ATOM 600 C CA . GLU A 1 75 ? -17.906 -3.956 -1.354 1.00 58.94 75 GLU A CA 1
ATOM 601 C C . GLU A 1 75 ? -19.157 -3.907 -2.243 1.00 58.94 75 GLU A C 1
ATOM 603 O O . GLU A 1 75 ? -19.648 -2.835 -2.590 1.00 58.94 75 GLU A O 1
ATOM 608 N N . GLY A 1 76 ? -19.658 -5.083 -2.629 1.00 60.09 76 GLY A N 1
ATOM 609 C CA . GLY A 1 76 ? -20.983 -5.231 -3.221 1.00 60.09 76 GLY A CA 1
ATOM 610 C C . GLY A 1 76 ? -21.078 -6.299 -4.300 1.00 60.09 76 GLY A C 1
ATOM 611 O O . GLY A 1 76 ? -21.105 -5.946 -5.466 1.00 60.09 76 GLY A O 1
ATOM 612 N N . GLU A 1 77 ? -21.198 -7.566 -3.897 1.00 54.06 77 GLU A N 1
ATOM 613 C CA . GLU A 1 77 ? -22.125 -8.546 -4.490 1.00 54.06 77 GLU A CA 1
ATOM 614 C C . GLU A 1 77 ? -22.444 -9.609 -3.418 1.00 54.06 77 GLU A C 1
ATOM 616 O O . GLU A 1 77 ? -21.884 -10.705 -3.395 1.00 54.06 77 GLU A O 1
ATOM 621 N N . GLU A 1 78 ? -23.339 -9.270 -2.482 1.00 55.03 78 GLU A N 1
ATOM 622 C CA . GLU A 1 78 ? -24.131 -10.287 -1.782 1.00 55.03 78 GLU A CA 1
ATOM 623 C C . GLU A 1 78 ? -25.136 -10.852 -2.795 1.00 55.03 78 GLU A C 1
ATOM 625 O O . GLU A 1 78 ? -26.178 -10.251 -3.049 1.00 55.03 78 GLU A O 1
ATOM 630 N N . ASN A 1 79 ? -24.813 -11.991 -3.404 1.00 47.38 79 ASN A N 1
ATOM 631 C CA . ASN A 1 79 ? -25.800 -12.792 -4.123 1.00 47.38 79 ASN A CA 1
ATOM 632 C C . ASN A 1 79 ? -26.345 -13.846 -3.149 1.00 47.38 79 ASN A C 1
ATOM 634 O O . ASN A 1 79 ? -25.611 -14.748 -2.737 1.00 47.38 79 ASN A O 1
ATOM 638 N N . GLY A 1 80 ? -27.605 -13.659 -2.742 1.00 39.84 80 GLY A N 1
ATOM 639 C CA . GLY A 1 80 ? -28.396 -14.636 -1.985 1.00 39.84 80 GLY A CA 1
ATOM 640 C C . GLY A 1 80 ? -28.815 -15.853 -2.799 1.00 39.84 80 GLY A C 1
ATOM 641 O O . GLY A 1 80 ? -28.693 -15.824 -4.045 1.00 39.84 80 GLY A O 1
#